Protein AF-A0A519RKV9-F1 (afdb_monomer)

Sequence (155 aa):
MRNYELNNIDEEDFGDFIFKVQDSFDISFSREDFADIRTFGEFSDLIIQKLDGEEDSNCSSQQCFYKIKFAISQNTNIALNSINTNSRVELLFPRENRRGIVRQLEKDLDLNLRILEPKKAITGSIFGLGIYSIILFYYNWRVAILIFMFYCIHN

Mean predicted aligned error: 15.53 Å

pLDDT: mean 79.37, std 11.73, range [39.88, 96.81]

Radius of gyration: 29.52 Å; Cα contacts (8 Å, |Δi|>4): 67; chains: 1; bounding box: 72×29×88 Å

Structure (mmCIF, N/CA/C/O backbone):
data_AF-A0A519RKV9-F1
#
_entry.id   AF-A0A519RKV9-F1
#
loop_
_atom_site.group_PDB
_atom_site.id
_atom_site.type_symbol
_atom_site.label_atom_id
_atom_site.label_alt_id
_atom_site.label_comp_id
_atom_site.label_asym_id
_atom_site.label_entity_id
_atom_site.label_seq_id
_atom_site.pdbx_PDB_ins_code
_atom_site.Cartn_x
_atom_site.Cartn_y
_atom_site.Cartn_z
_atom_site.occupancy
_atom_site.B_iso_or_equiv
_atom_site.auth_seq_id
_atom_site.auth_comp_id
_atom_site.auth_asym_id
_atom_site.auth_atom_id
_atom_site.pdbx_PDB_model_num
ATOM 1 N N . MET A 1 1 ? -19.148 -8.909 13.708 1.00 39.88 1 MET A N 1
ATOM 2 C CA . MET A 1 1 ? -18.172 -9.067 14.811 1.00 39.88 1 MET A CA 1
ATOM 3 C C . MET A 1 1 ? -18.722 -10.080 15.808 1.00 39.88 1 MET A C 1
ATOM 5 O O . MET A 1 1 ? -19.921 -10.316 15.788 1.00 39.88 1 MET A O 1
ATOM 9 N N . ARG A 1 2 ? -17.881 -10.741 16.617 1.00 39.91 2 ARG A N 1
ATOM 10 C CA . ARG A 1 2 ? -18.377 -11.546 17.749 1.00 39.91 2 ARG A CA 1
ATOM 11 C C . ARG A 1 2 ? -18.928 -10.573 18.797 1.00 39.91 2 ARG A C 1
ATOM 13 O O . ARG A 1 2 ? -18.206 -9.654 19.171 1.00 39.91 2 ARG A O 1
ATOM 20 N N . ASN A 1 3 ? -20.175 -10.758 19.225 1.00 47.31 3 ASN A N 1
ATOM 21 C CA . ASN A 1 3 ? -20.790 -9.952 20.278 1.00 47.31 3 ASN A CA 1
ATOM 22 C C . ASN A 1 3 ? -20.224 -10.410 21.621 1.00 47.31 3 ASN A C 1
ATOM 24 O O . ASN A 1 3 ? -20.643 -11.430 22.161 1.00 47.31 3 ASN A O 1
ATOM 28 N N . TYR A 1 4 ? -19.211 -9.698 22.104 1.00 57.44 4 TYR A N 1
ATOM 29 C CA . TYR A 1 4 ? -18.737 -9.841 23.471 1.00 57.44 4 TYR A CA 1
ATOM 30 C C . TYR A 1 4 ? -19.565 -8.895 24.341 1.00 57.44 4 TYR A C 1
ATOM 32 O O . TYR A 1 4 ? -19.553 -7.680 24.125 1.00 57.44 4 TYR A O 1
ATOM 40 N N . GLU A 1 5 ? -20.327 -9.464 25.272 1.00 58.75 5 GLU A N 1
ATOM 41 C CA . GLU A 1 5 ? -21.020 -8.701 26.307 1.00 58.75 5 GLU A CA 1
ATOM 42 C C . GLU A 1 5 ? -19.982 -8.156 27.294 1.00 58.75 5 GLU A C 1
ATOM 44 O O . GLU A 1 5 ? -19.121 -8.900 27.770 1.00 58.75 5 GLU A O 1
ATOM 49 N N . LEU A 1 6 ? -20.064 -6.864 27.615 1.00 60.53 6 LEU A N 1
ATOM 50 C CA . LEU A 1 6 ? -19.170 -6.178 28.559 1.00 60.53 6 LEU A CA 1
ATOM 51 C C . LEU A 1 6 ? -19.573 -6.468 30.022 1.00 60.53 6 LEU A C 1
ATOM 53 O O . LEU A 1 6 ? -19.567 -5.587 30.867 1.00 60.53 6 LEU A O 1
ATOM 57 N N . ASN A 1 7 ? -19.965 -7.708 30.325 1.00 56.62 7 ASN A N 1
ATOM 58 C CA . ASN A 1 7 ? -20.612 -8.082 31.591 1.00 56.62 7 ASN A CA 1
ATOM 59 C C . ASN A 1 7 ? -19.634 -8.381 32.750 1.00 56.62 7 ASN A C 1
ATOM 61 O O . ASN A 1 7 ? -20.081 -8.720 33.839 1.00 56.62 7 ASN A O 1
ATOM 65 N N . ASN A 1 8 ? -18.315 -8.318 32.530 1.00 59.06 8 ASN A N 1
ATOM 66 C CA . ASN A 1 8 ? -17.296 -8.752 33.505 1.00 59.06 8 ASN A CA 1
ATOM 67 C C . ASN A 1 8 ? -16.031 -7.873 33.510 1.00 59.06 8 ASN A C 1
ATOM 69 O O . ASN A 1 8 ? -14.943 -8.355 33.820 1.00 59.06 8 ASN A O 1
ATOM 73 N N . ILE A 1 9 ? -16.148 -6.606 33.115 1.00 64.75 9 ILE A N 1
ATOM 74 C CA . ILE A 1 9 ? -15.029 -5.660 33.174 1.00 64.75 9 ILE A CA 1
ATOM 75 C C . ILE A 1 9 ? -15.217 -4.799 34.420 1.00 64.75 9 ILE A C 1
ATOM 77 O O . ILE A 1 9 ? -16.321 -4.314 34.659 1.00 64.75 9 ILE A O 1
ATOM 81 N N . ASP A 1 10 ? -14.158 -4.655 35.213 1.00 72.00 10 ASP A N 1
ATOM 82 C CA . ASP A 1 10 ? -14.130 -3.710 36.327 1.00 72.00 10 ASP A CA 1
ATOM 83 C C . ASP A 1 10 ? -14.339 -2.283 35.791 1.00 72.00 10 ASP A C 1
ATOM 85 O O . ASP A 1 10 ? -13.778 -1.913 34.755 1.00 72.00 10 ASP A O 1
ATOM 89 N N . GLU A 1 11 ? -15.165 -1.486 36.467 1.00 71.12 11 GLU A N 1
ATOM 90 C CA . GLU A 1 11 ? -15.468 -0.113 36.055 1.00 71.12 11 GLU A CA 1
ATOM 91 C C . GLU A 1 11 ? -14.199 0.754 36.017 1.00 71.12 11 GLU A C 1
ATOM 93 O O . GLU A 1 11 ? -14.081 1.614 35.141 1.00 71.12 11 GLU A O 1
ATOM 98 N N . GLU A 1 12 ? -13.227 0.496 36.902 1.00 72.31 12 GLU A N 1
ATOM 99 C CA . GLU A 1 12 ? -11.930 1.190 36.897 1.00 72.31 12 GLU A CA 1
ATOM 100 C C . GLU A 1 12 ? -11.083 0.819 35.671 1.00 72.31 12 GLU A C 1
ATOM 102 O O . GLU A 1 12 ? -10.626 1.706 34.947 1.00 72.31 12 GLU A O 1
ATOM 107 N N . ASP A 1 13 ? -10.940 -0.475 35.369 1.00 74.94 13 ASP A N 1
ATOM 108 C CA . ASP A 1 13 ? -10.177 -0.950 34.205 1.00 74.94 13 ASP A CA 1
ATOM 109 C C . ASP A 1 13 ? -10.805 -0.487 32.883 1.00 74.94 13 ASP A C 1
ATOM 111 O O . ASP A 1 13 ? -10.102 -0.161 31.918 1.00 74.94 13 ASP A O 1
ATOM 115 N N . PHE A 1 14 ? -12.139 -0.447 32.825 1.00 79.50 14 PHE A N 1
ATOM 116 C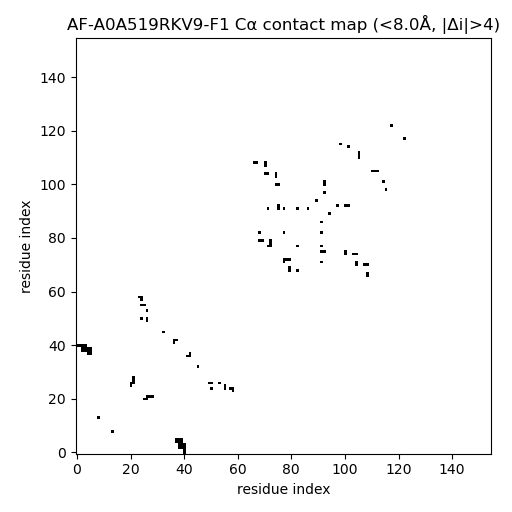 CA . PHE A 1 14 ? -12.848 0.082 31.668 1.00 79.50 14 PHE A CA 1
ATOM 117 C C . PHE A 1 14 ? -12.648 1.593 31.549 1.00 79.50 14 PHE A C 1
ATOM 119 O O . PHE A 1 14 ? -12.384 2.075 30.451 1.00 79.50 14 PHE A O 1
ATOM 126 N N . GLY A 1 15 ? -12.701 2.336 32.657 1.00 78.50 15 GLY A N 1
ATOM 127 C CA . GLY A 1 15 ? -12.414 3.770 32.684 1.00 78.50 15 GLY A CA 1
ATOM 128 C C . GLY A 1 15 ? -11.015 4.100 32.159 1.00 78.50 15 GLY A C 1
ATOM 129 O O . GLY A 1 15 ? -10.873 4.955 31.284 1.00 78.50 15 GLY A O 1
ATOM 130 N N . ASP A 1 16 ? -9.999 3.364 32.605 1.00 80.62 16 ASP A N 1
ATOM 131 C CA . ASP A 1 16 ? -8.618 3.498 32.128 1.00 80.62 16 ASP A CA 1
ATOM 132 C C . ASP A 1 16 ? -8.478 3.156 30.641 1.00 80.62 16 ASP A C 1
ATOM 134 O O . ASP A 1 16 ? -7.727 3.799 29.897 1.00 80.62 16 ASP A O 1
ATOM 138 N N . PHE A 1 17 ? -9.200 2.134 30.182 1.00 82.81 17 PHE A N 1
ATOM 139 C CA . PHE A 1 17 ? -9.260 1.786 28.770 1.00 82.81 17 PHE A CA 1
ATOM 140 C C . PHE A 1 17 ? -9.912 2.898 27.939 1.00 82.81 17 PHE A C 1
ATOM 142 O O . PHE A 1 17 ? -9.341 3.290 26.921 1.00 82.81 17 PHE A O 1
ATOM 149 N N . ILE A 1 18 ? -11.045 3.450 28.384 1.00 84.44 18 ILE A N 1
ATOM 150 C CA . ILE A 1 18 ? -11.698 4.594 27.740 1.00 84.44 18 ILE A CA 1
ATOM 151 C C . ILE A 1 18 ? -10.743 5.785 27.691 1.00 84.44 18 ILE A C 1
ATOM 153 O O . ILE A 1 18 ? -10.570 6.358 26.621 1.00 84.44 18 ILE A O 1
ATOM 157 N N . PHE A 1 19 ? -10.050 6.100 28.785 1.00 81.75 19 PHE A N 1
ATOM 158 C CA . PHE A 1 19 ? -9.091 7.203 28.821 1.00 81.75 19 PHE A CA 1
ATOM 159 C C . PHE A 1 19 ? -7.961 7.016 27.798 1.00 81.75 19 PHE A C 1
ATOM 161 O O . PHE A 1 19 ? -7.631 7.939 27.056 1.00 81.75 19 PHE A O 1
ATOM 168 N N . LYS A 1 20 ? -7.414 5.799 27.681 1.00 79.94 20 LYS A N 1
ATOM 169 C CA . LYS A 1 20 ? -6.410 5.474 26.653 1.00 79.94 20 LYS A CA 1
ATOM 170 C C . LYS A 1 20 ? -6.963 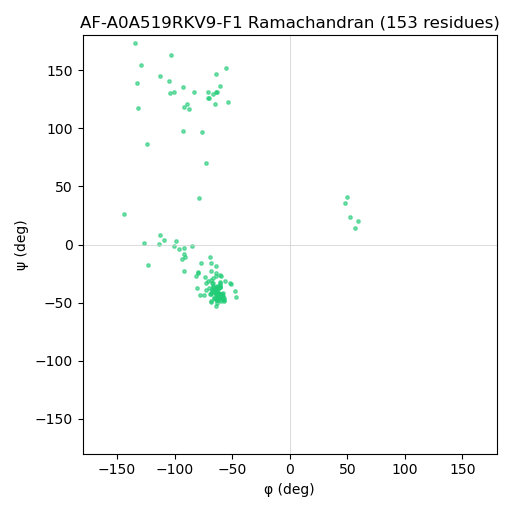5.581 25.238 1.00 79.94 20 LYS A C 1
ATOM 172 O O . LYS A 1 20 ? -6.230 5.999 24.350 1.00 79.94 20 LYS A O 1
ATOM 177 N N . VAL A 1 21 ? -8.214 5.186 25.009 1.00 80.44 21 VAL A N 1
ATOM 178 C CA . VAL A 1 21 ? -8.883 5.346 23.709 1.00 80.44 21 VAL A CA 1
ATOM 179 C C . VAL A 1 21 ? -9.034 6.835 23.391 1.00 80.44 21 VAL A C 1
ATOM 181 O O . VAL A 1 21 ? -8.651 7.251 22.305 1.00 80.44 21 VAL A O 1
ATOM 184 N N . GLN A 1 22 ? -9.507 7.646 24.336 1.00 79.88 22 GLN A N 1
ATOM 185 C CA . GLN A 1 22 ? -9.638 9.095 24.160 1.00 79.88 22 GLN A CA 1
ATOM 186 C C . GLN A 1 22 ? -8.302 9.753 23.805 1.00 79.88 22 GLN A C 1
ATOM 188 O O . GLN A 1 22 ? -8.241 10.481 22.825 1.00 79.88 22 GLN A O 1
ATOM 193 N N . ASP A 1 23 ? -7.232 9.427 24.533 1.00 75.94 23 ASP A N 1
ATOM 194 C CA . ASP A 1 23 ? -5.878 9.945 24.283 1.00 75.94 23 ASP A CA 1
ATOM 195 C C . ASP A 1 23 ? -5.279 9.431 22.958 1.00 75.94 23 ASP A C 1
ATOM 197 O O . ASP A 1 23 ? -4.634 10.171 22.221 1.00 75.94 23 ASP A O 1
ATOM 201 N N . SER A 1 24 ? -5.526 8.165 22.600 1.00 72.81 24 SER A N 1
ATOM 202 C CA . SER A 1 24 ? -4.978 7.556 21.373 1.00 72.81 24 SER A CA 1
ATOM 203 C C . SER A 1 24 ? -5.654 8.041 20.090 1.00 72.81 24 SER A C 1
ATOM 205 O O . SER A 1 24 ? -5.053 7.967 19.016 1.00 72.81 24 SER A O 1
ATOM 207 N N . PHE A 1 25 ? -6.919 8.448 20.183 1.00 68.94 25 PHE A N 1
ATOM 208 C CA . PHE A 1 25 ? -7.743 8.841 19.042 1.00 68.94 25 PHE A CA 1
ATOM 209 C C . PHE A 1 25 ? -8.115 10.330 19.050 1.00 68.94 25 PHE A C 1
ATOM 211 O O . PHE A 1 25 ? -8.806 10.750 18.131 1.00 68.94 25 PHE A O 1
ATOM 218 N N . ASP A 1 26 ? -7.665 11.087 20.057 1.00 70.25 26 ASP A N 1
ATOM 219 C CA . ASP A 1 26 ? -8.013 12.493 20.321 1.00 70.25 26 ASP A CA 1
ATOM 220 C C . ASP A 1 26 ? -9.529 12.759 20.299 1.00 70.25 26 ASP A C 1
ATOM 222 O O . ASP A 1 26 ? -10.020 13.746 19.767 1.00 70.25 26 ASP A O 1
ATOM 226 N N . ILE A 1 27 ? -10.307 11.835 20.872 1.00 77.62 27 ILE A N 1
ATOM 227 C CA . ILE A 1 27 ? -11.772 11.929 20.933 1.00 77.62 27 ILE A CA 1
ATOM 228 C C . ILE A 1 27 ? -12.246 12.125 22.368 1.00 77.62 27 ILE A C 1
ATOM 230 O O . ILE A 1 27 ? -11.717 11.550 23.320 1.00 77.62 27 ILE A O 1
ATOM 234 N N . SER A 1 28 ? -13.312 12.902 22.546 1.00 81.19 28 SER A N 1
ATOM 235 C CA . SER A 1 28 ? -13.955 13.083 23.849 1.00 81.19 2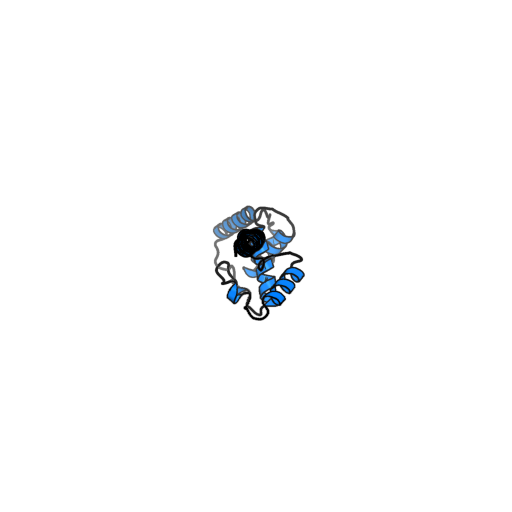8 SER A CA 1
ATOM 236 C C . SER A 1 28 ? -15.255 12.286 23.943 1.00 81.19 28 SER A C 1
ATOM 238 O O . SER A 1 28 ? -16.107 12.373 23.059 1.00 81.19 28 SER A O 1
ATOM 240 N N . PHE A 1 29 ? -15.436 11.517 25.019 1.00 83.06 29 PHE A N 1
ATOM 241 C CA . PHE A 1 29 ? -16.710 10.870 25.331 1.00 83.06 29 PHE A CA 1
ATOM 242 C C . PHE A 1 29 ? -17.424 11.590 26.475 1.00 83.06 29 PHE A C 1
ATOM 244 O O . PHE A 1 29 ? -16.816 12.009 27.459 1.00 83.06 29 PHE A O 1
ATOM 251 N N . SER A 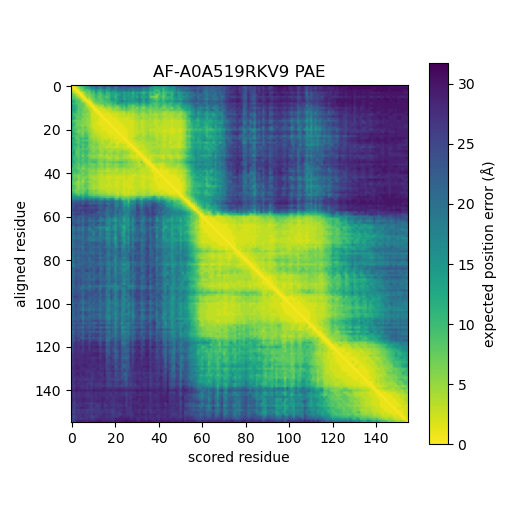1 30 ? -18.737 11.708 26.345 1.00 81.06 30 SER A N 1
ATOM 252 C CA . SER A 1 30 ? -19.661 12.164 27.375 1.00 81.06 30 SER A CA 1
ATOM 253 C C . SER A 1 30 ? -20.408 10.966 27.966 1.00 81.06 30 SER A C 1
ATOM 255 O O . SER A 1 30 ? -20.462 9.894 27.366 1.00 81.06 30 SER A O 1
ATOM 257 N N . ARG A 1 31 ? -21.032 11.129 29.139 1.00 75.62 31 ARG A N 1
ATOM 258 C CA . ARG A 1 31 ? -21.862 10.057 29.727 1.00 75.62 31 ARG A CA 1
ATOM 259 C C . ARG A 1 31 ? -23.045 9.669 28.839 1.00 75.62 31 ARG A C 1
ATOM 261 O O . ARG A 1 31 ? -23.520 8.545 28.926 1.00 75.62 31 ARG A O 1
ATOM 268 N N . GLU A 1 32 ? -23.509 10.599 28.012 1.00 79.12 32 GLU A N 1
ATOM 269 C CA . GLU A 1 32 ? -24.633 10.403 27.099 1.00 79.12 32 GLU A CA 1
ATOM 270 C C . GLU A 1 32 ? -24.255 9.465 25.945 1.00 79.12 32 GLU A C 1
ATOM 272 O O . GLU A 1 32 ? -25.082 8.662 25.526 1.00 79.12 32 GLU A O 1
ATOM 277 N N . ASP A 1 33 ? -22.986 9.475 25.518 1.00 77.12 33 ASP A N 1
ATOM 278 C CA . ASP A 1 33 ? -22.487 8.608 24.441 1.00 77.12 33 ASP A CA 1
ATOM 279 C C . ASP A 1 33 ? -22.553 7.112 24.807 1.00 77.12 33 ASP A C 1
ATOM 281 O O . ASP A 1 33 ? -22.641 6.254 23.932 1.00 77.12 33 ASP A O 1
ATOM 285 N N . PHE A 1 34 ? -22.542 6.786 26.104 1.00 80.19 34 PHE A N 1
ATOM 286 C CA . PHE A 1 34 ? -22.579 5.407 26.601 1.00 80.19 34 PHE A CA 1
ATOM 287 C C . PHE A 1 34 ? -23.983 4.914 26.969 1.00 80.19 34 PHE A C 1
ATOM 289 O O . PHE A 1 34 ? -24.128 3.749 27.335 1.00 80.19 34 PHE A O 1
ATOM 296 N N . ALA A 1 35 ? -25.014 5.762 26.883 1.00 76.75 35 ALA A N 1
ATOM 297 C CA . ALA A 1 35 ? -26.361 5.435 27.362 1.00 76.75 35 ALA A CA 1
ATOM 298 C C . ALA A 1 35 ? -26.979 4.212 26.657 1.00 76.75 35 ALA A C 1
ATOM 300 O O . ALA A 1 35 ? -27.713 3.442 27.279 1.00 76.75 35 ALA A O 1
ATOM 301 N N . ASP A 1 36 ? -26.634 4.012 25.383 1.00 73.12 36 ASP A N 1
ATOM 302 C CA . ASP A 1 36 ? -27.195 2.961 24.531 1.00 73.12 36 ASP A CA 1
ATOM 303 C C . ASP A 1 36 ? -26.204 1.825 24.216 1.00 73.12 36 ASP A C 1
ATOM 305 O O . ASP A 1 36 ? -26.544 0.892 23.488 1.00 73.12 36 ASP A O 1
ATOM 309 N N . ILE A 1 37 ? -24.994 1.852 24.787 1.00 77.69 37 ILE A N 1
ATOM 310 C CA . ILE A 1 37 ? -23.948 0.861 24.503 1.00 77.69 37 ILE A CA 1
ATOM 311 C C . ILE A 1 37 ? -24.072 -0.327 25.451 1.00 77.69 37 ILE A C 1
ATOM 313 O O . ILE A 1 37 ? -23.962 -0.197 26.667 1.00 77.69 37 ILE A O 1
ATOM 317 N N . ARG A 1 38 ? -24.255 -1.519 24.885 1.00 76.38 38 ARG A N 1
ATOM 318 C CA . ARG A 1 38 ? -24.389 -2.782 25.630 1.00 76.38 38 ARG A CA 1
ATOM 319 C C . ARG A 1 38 ? -23.361 -3.824 25.211 1.00 76.38 38 ARG A C 1
ATOM 321 O O . ARG A 1 38 ? -23.113 -4.788 25.935 1.00 76.38 38 ARG A O 1
ATOM 328 N N . THR A 1 39 ? -22.751 -3.643 24.046 1.00 77.44 39 THR A N 1
ATOM 329 C CA . THR A 1 39 ? -21.798 -4.585 23.466 1.00 77.44 39 THR A CA 1
ATOM 330 C C . THR A 1 39 ? -20.503 -3.901 23.053 1.00 77.44 39 THR A C 1
ATOM 332 O O . THR A 1 39 ? -20.467 -2.724 22.700 1.00 77.44 39 THR A O 1
ATOM 335 N N . PHE A 1 40 ? -19.421 -4.680 23.011 1.00 75.69 40 PHE A N 1
ATOM 336 C CA . PHE A 1 40 ? -18.152 -4.206 22.457 1.00 75.69 40 PHE A CA 1
ATOM 337 C C . PHE A 1 40 ? -18.265 -3.780 20.977 1.00 75.69 40 PHE A C 1
ATOM 339 O O . PHE A 1 40 ? -17.503 -2.932 20.512 1.00 75.69 40 PHE A O 1
ATOM 346 N N . GLY A 1 41 ? -19.212 -4.367 20.233 1.00 69.56 41 GLY A N 1
ATOM 347 C CA . GLY A 1 41 ? -19.511 -3.974 18.853 1.00 69.56 41 GLY A CA 1
ATOM 348 C C . GLY A 1 41 ? -20.045 -2.547 18.780 1.00 69.56 41 GLY A C 1
ATOM 349 O O . GLY A 1 41 ? -19.447 -1.720 18.106 1.00 69.56 41 GLY A O 1
ATOM 350 N N . GLU A 1 42 ? -21.082 -2.240 19.560 1.00 76.19 42 GLU A N 1
ATOM 351 C CA . GLU A 1 42 ? -21.664 -0.890 19.646 1.00 76.19 42 GLU A CA 1
ATOM 352 C C . GLU A 1 42 ? -20.646 0.143 20.149 1.00 76.19 42 GLU A C 1
ATOM 354 O O . GLU A 1 42 ? -20.602 1.264 19.654 1.00 76.19 42 GLU A O 1
ATOM 359 N N . PHE A 1 43 ? -19.765 -0.246 21.077 1.00 82.06 43 PHE A N 1
ATOM 360 C CA . PHE A 1 43 ? -18.659 0.608 21.510 1.00 82.06 43 PHE A CA 1
ATOM 361 C C . PHE A 1 43 ? -17.656 0.900 20.383 1.00 82.06 43 PHE A C 1
ATOM 363 O O . PHE A 1 43 ? -17.214 2.036 20.213 1.00 82.06 43 PHE A O 1
ATOM 370 N N . SER A 1 44 ? -17.317 -0.114 19.583 1.00 76.94 44 SER A N 1
ATOM 371 C CA . SER A 1 44 ? -1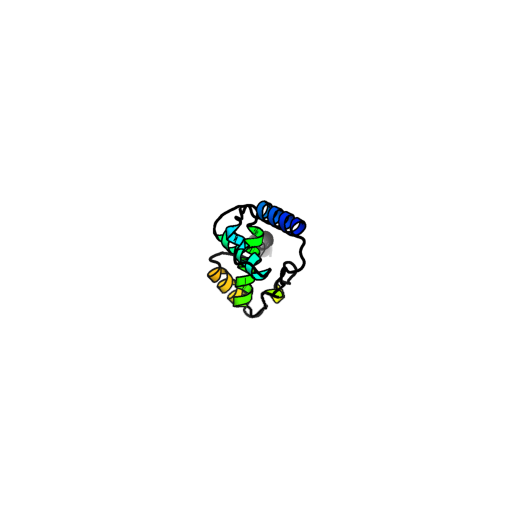6.451 0.065 18.412 1.00 76.94 44 SER A CA 1
ATOM 372 C C . SER A 1 44 ? -17.105 0.976 17.369 1.00 76.94 44 SER A C 1
ATOM 374 O O . SER A 1 44 ? -16.425 1.818 16.787 1.00 76.94 44 SER A O 1
ATOM 376 N N . ASP A 1 45 ? -18.416 0.843 17.166 1.00 75.38 45 ASP A N 1
ATOM 377 C CA . ASP A 1 45 ? -19.183 1.677 16.241 1.00 75.38 45 ASP A CA 1
ATOM 378 C C . ASP A 1 45 ? -19.247 3.140 16.718 1.00 75.38 45 ASP A C 1
ATOM 380 O O . ASP A 1 45 ? -19.060 4.049 15.910 1.00 75.38 45 ASP A O 1
ATOM 384 N N . LEU A 1 46 ? -19.399 3.383 18.028 1.00 81.62 46 LEU A N 1
ATOM 385 C CA . LEU A 1 46 ? -19.325 4.727 18.616 1.00 81.62 46 LEU A CA 1
ATOM 386 C C . LEU A 1 46 ? -17.949 5.377 18.393 1.00 81.62 46 LEU A C 1
ATOM 388 O O . LEU A 1 46 ? -17.874 6.549 18.020 1.00 81.62 46 LEU A O 1
ATOM 392 N N . ILE A 1 47 ? -16.856 4.630 18.601 1.00 80.69 47 ILE A N 1
ATOM 393 C CA . ILE A 1 47 ? -15.496 5.127 18.331 1.00 80.69 47 ILE A CA 1
ATOM 394 C C . ILE A 1 47 ? -15.371 5.550 16.862 1.00 80.69 47 ILE A C 1
ATOM 396 O O . ILE A 1 47 ? -14.886 6.643 16.577 1.00 80.69 47 ILE A O 1
ATOM 400 N N . ILE A 1 48 ? -15.839 4.711 15.932 1.00 74.50 48 ILE A N 1
ATOM 401 C CA . ILE A 1 48 ? -15.813 5.004 14.492 1.00 74.50 48 ILE A CA 1
ATOM 402 C C . ILE A 1 48 ? -16.633 6.263 14.177 1.00 74.50 48 ILE A C 1
ATOM 404 O O . ILE A 1 48 ? -16.165 7.120 13.433 1.00 74.50 48 ILE A O 1
ATOM 408 N N . GLN A 1 49 ? -17.812 6.414 14.784 1.00 76.75 49 GLN A N 1
ATOM 409 C CA . GLN A 1 49 ? -18.666 7.584 14.586 1.00 76.75 49 GLN A CA 1
ATOM 410 C C . GLN A 1 49 ? -18.002 8.889 15.054 1.00 76.75 49 GLN A C 1
ATOM 412 O O . GLN A 1 49 ? -18.149 9.912 14.389 1.00 76.75 49 GLN A O 1
ATOM 417 N N . LYS A 1 50 ? -17.263 8.871 16.174 1.00 75.88 50 LYS A N 1
ATOM 418 C CA . LYS A 1 50 ? -16.512 10.049 16.646 1.00 75.88 50 LYS A CA 1
ATOM 419 C C . LYS A 1 50 ? -15.277 10.343 15.794 1.00 75.88 50 LYS A C 1
ATOM 421 O O . LYS A 1 50 ? -14.961 11.508 15.584 1.00 75.88 50 LYS A O 1
ATOM 426 N N . LEU A 1 51 ? -14.629 9.310 15.255 1.00 68.88 51 LEU A N 1
ATOM 427 C CA . LEU A 1 51 ? -13.478 9.443 14.353 1.00 68.88 51 LEU A CA 1
ATOM 428 C C . LEU A 1 51 ? -13.836 10.059 12.994 1.00 68.88 51 LEU A C 1
ATOM 430 O O . LEU A 1 51 ? -13.022 10.780 12.432 1.00 68.88 51 LEU A O 1
ATOM 434 N N . ASP A 1 52 ? -15.035 9.807 12.462 1.00 60.72 52 ASP A N 1
ATOM 435 C CA . ASP A 1 52 ? -15.499 10.453 11.221 1.00 60.72 52 ASP A CA 1
ATOM 436 C C . ASP A 1 52 ? -15.780 11.965 11.404 1.00 60.72 52 ASP A C 1
ATOM 438 O O . ASP A 1 52 ? -15.971 12.678 10.417 1.00 60.72 52 ASP A O 1
ATOM 442 N N . GLY A 1 53 ? -15.801 12.462 12.650 1.00 57.53 53 GLY A N 1
ATOM 443 C CA . GLY A 1 53 ? -16.058 13.862 12.993 1.00 57.53 53 GLY A CA 1
ATOM 444 C C . GLY A 1 53 ? -14.817 14.756 13.112 1.00 57.53 53 GLY A C 1
ATOM 445 O O . GLY A 1 53 ? -14.957 15.968 12.949 1.00 57.53 53 GLY A O 1
ATOM 446 N N . GLU A 1 54 ? -13.624 14.201 13.357 1.00 49.78 54 GLU A N 1
ATOM 447 C CA . GLU A 1 54 ? -12.399 14.985 13.579 1.00 49.78 54 GLU A CA 1
ATOM 448 C C . GLU A 1 54 ? -11.217 14.468 12.739 1.00 49.78 54 GLU A C 1
ATOM 450 O O . GLU A 1 54 ? -10.754 13.335 12.877 1.00 49.78 54 GLU A O 1
ATOM 455 N N . GLU A 1 55 ? -10.717 15.322 11.839 1.00 51.00 55 GLU A N 1
ATOM 456 C CA . GLU A 1 55 ? -9.483 15.103 11.076 1.00 51.00 55 GLU A CA 1
ATOM 457 C C . GLU A 1 55 ? -8.251 15.264 11.989 1.00 51.00 55 GLU A C 1
ATOM 459 O O . GLU A 1 55 ? -7.503 16.230 11.841 1.00 51.00 55 GLU A O 1
ATOM 464 N N . ASP A 1 56 ? -8.010 14.340 12.928 1.00 47.94 56 ASP A N 1
ATOM 465 C CA . ASP A 1 56 ? -6.742 14.327 13.667 1.00 47.94 56 ASP A CA 1
ATOM 466 C C . ASP A 1 56 ? -5.677 13.414 13.022 1.00 47.94 56 ASP A C 1
ATOM 468 O O . ASP A 1 56 ? -5.898 12.290 12.557 1.00 47.94 56 ASP A O 1
ATOM 472 N N . SER A 1 57 ? -4.468 13.961 12.954 1.00 48.62 57 SER A N 1
ATOM 473 C CA . SER A 1 57 ? -3.341 13.521 12.129 1.00 48.62 57 SER A CA 1
ATOM 474 C C . SER A 1 57 ? -2.603 12.284 12.664 1.00 48.62 57 SER A C 1
ATOM 476 O O . SER A 1 57 ? -1.887 11.617 11.904 1.00 48.62 57 SER A O 1
ATOM 478 N N . ASN A 1 58 ? -2.808 11.926 13.936 1.00 46.41 58 ASN A N 1
ATOM 479 C CA . ASN A 1 58 ? -2.031 10.896 14.631 1.00 46.41 58 ASN A CA 1
ATOM 480 C C . ASN A 1 58 ? -2.447 9.445 14.312 1.00 46.41 58 ASN A C 1
ATOM 482 O O . ASN A 1 58 ? -1.608 8.545 14.386 1.00 46.41 58 ASN A O 1
ATOM 486 N N . CYS A 1 59 ? -3.690 9.189 13.878 1.00 55.91 59 CYS A N 1
ATOM 487 C CA . CYS A 1 59 ? -4.200 7.827 13.620 1.00 55.91 59 CYS A CA 1
ATOM 488 C C . CYS A 1 59 ? -4.486 7.510 12.131 1.00 55.91 59 CYS A C 1
ATOM 490 O O . CYS A 1 59 ? -4.990 6.435 11.780 1.00 55.91 59 CYS A O 1
ATOM 492 N N . SER A 1 60 ? -4.095 8.406 11.217 1.00 64.94 60 SER A N 1
ATOM 493 C CA . SER A 1 60 ? -4.365 8.308 9.769 1.00 64.94 60 SER A CA 1
ATOM 494 C C . SER A 1 60 ? -3.960 6.968 9.135 1.00 64.94 60 SER A C 1
ATOM 496 O O . SER A 1 60 ? -4.636 6.465 8.239 1.00 64.94 60 SER A O 1
ATOM 498 N N . SER A 1 61 ? -2.888 6.334 9.624 1.00 67.12 61 SER A N 1
ATOM 499 C CA . SER A 1 61 ? -2.408 5.047 9.101 1.00 67.12 61 SER A CA 1
ATOM 500 C C . SER A 1 61 ? -3.345 3.880 9.426 1.00 67.12 61 SER A C 1
ATOM 502 O O . SER A 1 61 ? -3.540 3.002 8.584 1.00 67.12 61 SER A O 1
ATOM 504 N N . GLN A 1 62 ? -3.952 3.864 10.617 1.00 67.56 62 GLN A N 1
ATOM 505 C CA . GLN A 1 62 ? -4.900 2.811 10.993 1.00 67.56 62 GLN A CA 1
ATOM 506 C C . GLN A 1 62 ? -6.233 3.003 10.271 1.00 67.56 62 GLN A C 1
ATOM 508 O O . GLN A 1 62 ? -6.765 2.049 9.706 1.00 67.56 62 GLN A O 1
ATOM 513 N N . GLN A 1 63 ? -6.730 4.240 10.209 1.00 69.25 63 GLN A N 1
ATOM 514 C CA . GLN A 1 63 ? -7.927 4.574 9.436 1.00 69.25 63 GLN A CA 1
ATOM 515 C C . GLN A 1 63 ? -7.755 4.208 7.953 1.00 69.25 63 GLN A C 1
ATOM 517 O O . GLN A 1 63 ? -8.621 3.567 7.355 1.00 69.25 63 GLN A O 1
ATOM 522 N N . CYS A 1 64 ? -6.593 4.526 7.373 1.00 77.38 64 CYS A N 1
ATOM 523 C CA . CYS A 1 64 ? -6.240 4.147 6.008 1.00 77.38 64 CYS A CA 1
ATOM 524 C C . CYS A 1 64 ? -6.211 2.621 5.834 1.00 77.38 64 CYS A C 1
ATOM 526 O O . CYS A 1 64 ? -6.793 2.095 4.884 1.00 77.38 64 CYS A O 1
ATOM 528 N N . PHE A 1 65 ? -5.624 1.888 6.787 1.00 81.75 65 PHE A N 1
ATOM 529 C CA . PHE A 1 65 ? -5.633 0.426 6.768 1.00 81.75 65 PHE A CA 1
ATOM 530 C C . 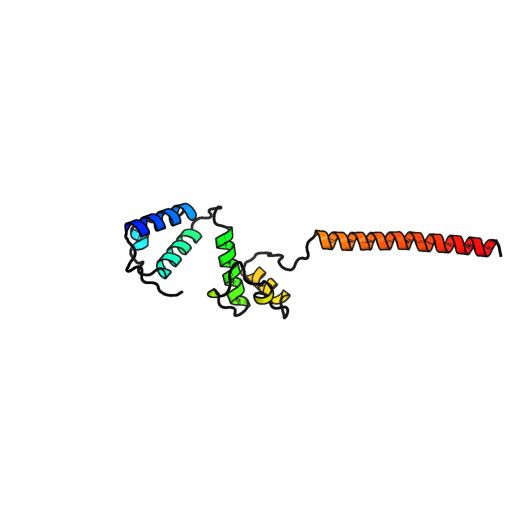PHE A 1 65 ? -7.058 -0.143 6.763 1.00 81.75 65 PHE A C 1
ATOM 532 O O . PHE A 1 65 ? -7.347 -1.016 5.947 1.00 81.75 65 PHE A O 1
ATOM 539 N N . TYR A 1 66 ? -7.960 0.353 7.616 1.00 76.88 66 TYR A N 1
ATOM 540 C CA . TYR A 1 66 ? -9.344 -0.129 7.668 1.00 76.88 66 TYR A CA 1
ATOM 541 C C . TYR A 1 66 ? -10.147 0.219 6.409 1.00 76.88 66 TYR A C 1
ATOM 543 O O . TYR A 1 66 ? -10.851 -0.655 5.898 1.00 76.88 66 TYR A O 1
ATOM 551 N N . LYS A 1 67 ? -9.982 1.426 5.848 1.00 79.38 67 LYS A N 1
ATOM 552 C CA . LYS A 1 67 ? -10.611 1.812 4.570 1.00 79.38 67 LYS A CA 1
ATOM 553 C C . LYS A 1 67 ? -10.140 0.922 3.416 1.00 79.38 67 LYS A C 1
ATOM 555 O O . LYS A 1 67 ? -10.961 0.360 2.692 1.00 79.38 67 LYS A O 1
ATOM 560 N N . ILE A 1 68 ? -8.828 0.705 3.294 1.00 84.06 68 ILE A N 1
ATOM 561 C CA . ILE A 1 68 ? -8.252 -0.181 2.269 1.00 84.06 68 ILE A CA 1
ATOM 562 C C . ILE A 1 68 ? -8.729 -1.623 2.472 1.00 84.06 68 ILE A C 1
ATOM 564 O O . ILE A 1 68 ? -9.154 -2.282 1.525 1.00 84.06 68 ILE A O 1
ATOM 568 N N . LYS A 1 69 ? -8.697 -2.122 3.709 1.00 84.12 69 LYS A N 1
ATOM 569 C CA . LYS A 1 69 ? -9.135 -3.475 4.069 1.00 84.12 69 LYS A CA 1
ATOM 570 C C . LYS A 1 69 ? -10.600 -3.724 3.707 1.00 84.12 69 LYS A C 1
ATOM 572 O O . LYS A 1 69 ? -10.918 -4.789 3.175 1.00 84.12 69 LYS A O 1
ATOM 577 N N . PHE A 1 70 ? -11.473 -2.753 3.965 1.00 81.50 70 PHE A N 1
ATOM 578 C CA . PHE A 1 70 ? -12.879 -2.813 3.579 1.00 81.50 70 PHE A CA 1
ATOM 579 C C . PHE A 1 70 ? -13.044 -2.874 2.059 1.00 81.50 70 PHE A C 1
ATOM 581 O O . PHE A 1 70 ? -13.677 -3.802 1.555 1.00 81.50 70 PHE A O 1
ATOM 588 N N . ALA A 1 71 ? -12.396 -1.968 1.326 1.00 83.75 71 ALA A N 1
ATOM 589 C CA . ALA A 1 71 ? -12.459 -1.938 -0.132 1.00 83.75 71 ALA A CA 1
ATOM 590 C C . ALA A 1 71 ? -11.924 -3.238 -0.773 1.00 83.75 71 ALA A C 1
ATOM 592 O O . ALA A 1 71 ? -12.498 -3.736 -1.743 1.00 83.75 71 ALA A O 1
ATOM 593 N N . ILE A 1 72 ? -10.874 -3.846 -0.204 1.00 85.62 72 ILE A N 1
ATOM 594 C CA . ILE A 1 72 ? -10.356 -5.145 -0.665 1.00 85.62 72 ILE A CA 1
ATOM 595 C C . ILE A 1 72 ? -11.406 -6.241 -0.475 1.00 85.62 72 ILE A C 1
ATOM 597 O O . ILE A 1 72 ? -11.644 -7.009 -1.406 1.00 85.62 72 ILE A O 1
ATOM 601 N N . SER A 1 73 ? -12.045 -6.322 0.697 1.00 84.75 73 SER A N 1
ATOM 602 C CA . SER A 1 73 ? -13.055 -7.351 0.985 1.00 84.75 73 SER A CA 1
ATOM 603 C C . SER A 1 73 ? -14.219 -7.301 -0.013 1.00 84.75 73 SER A C 1
ATOM 605 O O . SER A 1 73 ? -14.603 -8.346 -0.540 1.00 84.75 73 SER A O 1
ATOM 607 N N . GLN A 1 74 ? -14.684 -6.097 -0.366 1.00 84.38 74 GLN A N 1
ATOM 608 C CA . GLN A 1 74 ? -15.744 -5.892 -1.365 1.00 84.38 74 GLN A CA 1
ATOM 609 C C . GLN A 1 74 ? -15.347 -6.360 -2.773 1.00 84.38 74 GLN A C 1
ATOM 611 O O . GLN A 1 74 ? -16.171 -6.893 -3.510 1.00 84.38 74 GLN A O 1
ATOM 616 N N . ASN A 1 75 ? -14.075 -6.200 -3.146 1.00 83.81 75 ASN A N 1
ATOM 617 C CA . ASN A 1 75 ? -13.595 -6.483 -4.500 1.00 83.81 75 ASN A CA 1
ATOM 618 C C . ASN A 1 75 ? -13.035 -7.908 -4.694 1.00 83.81 75 ASN A C 1
ATOM 620 O O . ASN A 1 75 ? -12.794 -8.316 -5.830 1.00 83.81 75 ASN A O 1
ATOM 624 N N . THR A 1 76 ? -12.786 -8.670 -3.621 1.00 78.25 76 THR A N 1
ATOM 625 C CA . THR A 1 76 ? -12.029 -9.942 -3.695 1.00 78.25 76 THR A CA 1
ATOM 626 C C . THR A 1 76 ? -12.741 -11.151 -3.084 1.00 78.25 76 THR A C 1
ATOM 628 O O . THR A 1 76 ? -12.186 -12.247 -3.109 1.00 78.25 76 THR A O 1
ATOM 631 N N . ASN A 1 77 ? -13.972 -10.998 -2.569 1.00 80.62 77 ASN A N 1
ATOM 632 C CA . ASN A 1 77 ? -14.713 -12.040 -1.828 1.00 80.62 77 ASN A CA 1
ATOM 633 C C . ASN A 1 77 ? -13.962 -12.596 -0.597 1.00 80.62 77 ASN A C 1
ATOM 635 O O . ASN A 1 77 ? -14.334 -13.625 -0.032 1.00 80.62 77 ASN A O 1
ATOM 639 N N . ILE A 1 78 ? -12.904 -11.917 -0.154 1.00 82.31 78 ILE A N 1
ATOM 640 C CA . ILE A 1 78 ? -12.139 -12.284 1.034 1.00 82.31 78 ILE A CA 1
ATOM 641 C C . ILE A 1 78 ? -12.857 -11.725 2.259 1.00 82.31 78 ILE A C 1
ATOM 643 O O . ILE A 1 78 ? -13.195 -10.542 2.310 1.00 82.31 78 ILE A O 1
ATOM 647 N N . ALA A 1 79 ? -13.064 -12.558 3.279 1.00 74.50 79 ALA A N 1
ATOM 648 C CA . ALA A 1 79 ? -13.701 -12.124 4.515 1.00 74.50 79 ALA A CA 1
ATOM 649 C C . ALA A 1 79 ? -12.847 -11.053 5.206 1.00 74.50 79 ALA A C 1
ATOM 651 O O . ALA A 1 79 ? -11.656 -11.272 5.444 1.00 74.50 79 ALA A O 1
ATOM 652 N N . LEU A 1 80 ? -13.464 -9.940 5.610 1.00 71.31 80 LEU A N 1
ATOM 653 C CA . LEU A 1 80 ? -12.802 -8.825 6.295 1.00 71.31 80 LEU A CA 1
ATOM 654 C C . LEU A 1 80 ? -11.907 -9.294 7.463 1.00 71.31 80 LEU A C 1
ATOM 656 O O . LEU A 1 80 ? -10.778 -8.842 7.619 1.00 71.31 80 LEU A O 1
ATOM 660 N N . ASN A 1 81 ? -12.354 -10.280 8.245 1.00 72.75 81 ASN A N 1
ATOM 661 C CA . ASN A 1 81 ? -11.622 -10.804 9.408 1.00 72.75 81 ASN A CA 1
ATOM 662 C C . ASN A 1 81 ? -10.332 -11.567 9.053 1.00 72.75 81 ASN A C 1
ATOM 664 O O . ASN A 1 81 ? -9.502 -11.794 9.928 1.00 72.75 81 ASN A O 1
ATOM 668 N N . SER A 1 82 ? -10.159 -11.966 7.791 1.00 74.62 82 SER A N 1
ATOM 669 C CA . SER A 1 82 ? -8.981 -12.706 7.320 1.00 74.62 82 SER A CA 1
ATOM 670 C C . SER A 1 82 ? -7.852 -11.803 6.804 1.00 74.62 82 SER A C 1
ATOM 672 O O . SER A 1 82 ? -6.728 -12.269 6.617 1.00 74.62 82 SER A O 1
ATOM 674 N N . ILE A 1 83 ? -8.125 -10.506 6.622 1.00 79.25 83 ILE A N 1
ATOM 675 C CA . ILE A 1 83 ? -7.155 -9.512 6.149 1.00 79.25 83 ILE A CA 1
ATOM 676 C C . ILE A 1 83 ? -6.462 -8.872 7.360 1.00 79.25 83 ILE A C 1
ATOM 678 O O . ILE A 1 83 ? -7.101 -8.221 8.193 1.00 79.25 83 ILE A O 1
ATOM 682 N N . ASN A 1 84 ? -5.148 -9.045 7.455 1.00 78.69 84 ASN A N 1
ATOM 683 C CA . ASN A 1 84 ? -4.287 -8.472 8.485 1.00 78.69 84 ASN A CA 1
ATOM 684 C C . ASN A 1 84 ? -3.017 -7.868 7.857 1.00 78.69 84 ASN A C 1
ATOM 686 O O . ASN A 1 84 ? -2.772 -8.000 6.659 1.00 78.69 84 ASN A O 1
ATOM 690 N N . THR A 1 85 ? -2.202 -7.194 8.663 1.00 77.00 85 THR A N 1
ATOM 691 C CA . THR A 1 85 ? -0.959 -6.538 8.215 1.00 77.00 85 THR A CA 1
ATOM 692 C C . THR A 1 85 ? 0.104 -7.512 7.693 1.00 77.00 85 THR A C 1
ATOM 694 O O . THR A 1 85 ? 0.986 -7.104 6.945 1.00 77.00 85 THR A O 1
ATOM 697 N N . ASN A 1 86 ? -0.005 -8.799 8.029 1.00 79.12 86 ASN A N 1
ATOM 698 C CA . ASN A 1 86 ? 0.875 -9.876 7.569 1.00 79.12 86 ASN A CA 1
ATOM 699 C C . ASN A 1 86 ? 0.276 -10.675 6.395 1.00 79.12 86 ASN A C 1
ATOM 701 O O . ASN A 1 86 ? 0.868 -11.664 5.949 1.00 79.12 86 ASN A O 1
ATOM 705 N N . SER A 1 87 ? -0.901 -10.290 5.890 1.00 80.50 87 SER A N 1
ATOM 706 C CA . SER A 1 87 ? -1.536 -10.955 4.755 1.00 80.50 87 SER A CA 1
ATOM 707 C C . SER A 1 87 ? -0.669 -10.800 3.509 1.00 80.50 87 SER A C 1
ATOM 709 O O . SER A 1 87 ? -0.247 -9.703 3.144 1.00 80.50 87 SER A O 1
ATOM 711 N N . ARG A 1 88 ? -0.418 -11.912 2.810 1.00 84.12 88 ARG A N 1
ATOM 712 C CA . ARG A 1 88 ? 0.346 -11.870 1.560 1.00 84.12 88 ARG A CA 1
ATOM 713 C C . ARG A 1 88 ? -0.447 -11.120 0.497 1.00 84.12 88 ARG A C 1
ATOM 715 O O . ARG A 1 88 ? -1.583 -11.478 0.197 1.00 84.12 88 ARG A O 1
ATOM 722 N N . VAL A 1 89 ? 0.200 -10.152 -0.147 1.00 81.94 89 VAL A N 1
ATOM 723 C CA . VAL A 1 89 ? -0.377 -9.367 -1.253 1.00 81.94 89 VAL A CA 1
ATOM 724 C C . VAL A 1 89 ? -0.862 -10.273 -2.389 1.00 81.94 89 VAL A C 1
ATOM 726 O O . VAL A 1 89 ? -1.846 -9.968 -3.047 1.00 81.94 89 VAL A O 1
ATOM 729 N N . GLU A 1 90 ? -0.217 -11.420 -2.603 1.00 83.50 90 GLU A N 1
ATOM 730 C CA . GLU A 1 90 ? -0.616 -12.404 -3.618 1.00 83.50 90 GLU A CA 1
ATOM 731 C C . GLU A 1 90 ? -1.956 -13.081 -3.330 1.00 83.50 90 GLU A C 1
ATOM 733 O O . GLU A 1 90 ? -2.634 -13.479 -4.273 1.00 83.50 90 GLU A O 1
ATOM 738 N N . LEU A 1 91 ? -2.313 -13.212 -2.049 1.00 83.00 91 LEU A N 1
ATOM 739 C CA . LEU A 1 91 ? -3.595 -13.762 -1.614 1.00 83.00 91 LEU A CA 1
ATOM 740 C C . LEU A 1 91 ? -4.697 -12.708 -1.709 1.00 83.00 91 LEU A C 1
ATOM 742 O O . LEU A 1 91 ? -5.813 -13.036 -2.087 1.00 83.00 91 LEU A O 1
ATOM 746 N N . LEU A 1 92 ? -4.371 -11.449 -1.399 1.00 84.88 92 LEU A N 1
ATOM 747 C CA . LEU A 1 92 ? -5.304 -10.324 -1.500 1.00 84.88 92 LEU A CA 1
ATOM 748 C C . LEU A 1 92 ? -5.577 -9.942 -2.957 1.00 84.88 92 LEU A C 1
ATOM 750 O O . LEU A 1 92 ? -6.699 -9.629 -3.327 1.00 84.88 92 LEU A O 1
ATOM 754 N N . PHE A 1 93 ? -4.548 -9.990 -3.796 1.00 86.75 93 PHE A N 1
ATOM 755 C CA . PHE A 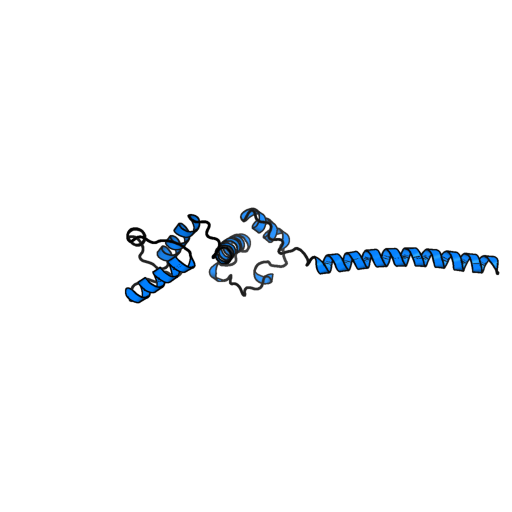1 93 ? -4.622 -9.642 -5.204 1.00 86.75 93 PHE A CA 1
ATOM 756 C C . PHE A 1 93 ? -4.123 -10.828 -6.040 1.00 86.75 93 PHE A C 1
ATOM 758 O O . PHE A 1 93 ? -2.926 -10.883 -6.377 1.00 86.75 93 PHE A O 1
ATOM 765 N N . PRO A 1 94 ? -5.000 -11.790 -6.388 1.00 85.19 94 PRO A N 1
ATOM 766 C CA . PRO A 1 94 ? -4.622 -12.936 -7.209 1.00 85.19 94 PRO A CA 1
ATOM 767 C C . PRO A 1 94 ? -4.001 -12.475 -8.531 1.00 85.19 94 PRO A C 1
ATOM 769 O O . PRO A 1 94 ? -4.252 -11.369 -9.010 1.00 85.19 94 PRO A O 1
ATOM 772 N N . ARG A 1 95 ? -3.112 -13.293 -9.113 1.00 84.06 95 ARG A N 1
ATOM 773 C CA . ARG A 1 95 ? -2.462 -12.952 -10.396 1.00 84.06 95 ARG A CA 1
ATOM 774 C C . ARG A 1 95 ? -3.491 -12.787 -11.512 1.00 84.06 95 ARG A C 1
ATOM 776 O O . ARG A 1 95 ? -3.340 -11.908 -12.360 1.00 84.06 95 ARG A O 1
ATOM 783 N N . GLU A 1 96 ? -4.528 -13.612 -11.477 1.00 82.12 96 GLU A N 1
ATOM 784 C CA . GLU A 1 96 ? -5.678 -13.513 -12.361 1.00 82.12 96 GLU A CA 1
ATOM 785 C C . GLU A 1 96 ? -6.424 -12.207 -12.070 1.00 82.12 96 GLU A C 1
ATOM 787 O O . GLU A 1 96 ? -6.820 -11.930 -10.944 1.00 82.12 96 GLU A O 1
ATOM 792 N N . ASN A 1 97 ? -6.549 -11.359 -13.090 1.00 84.06 97 ASN A N 1
ATOM 793 C CA . ASN A 1 97 ? -7.236 -10.068 -13.019 1.00 84.06 97 ASN A CA 1
ATOM 794 C C . ASN A 1 97 ? -6.698 -9.043 -11.986 1.00 84.06 97 ASN A C 1
ATOM 796 O O . ASN A 1 97 ? -7.377 -8.063 -11.677 1.00 84.06 97 ASN A O 1
ATOM 800 N N . ARG A 1 98 ? -5.446 -9.181 -11.517 1.00 87.69 98 ARG A N 1
ATOM 801 C CA . ARG A 1 98 ? -4.809 -8.258 -10.548 1.00 87.69 98 ARG A CA 1
ATOM 802 C C . ARG A 1 98 ? -4.984 -6.774 -10.889 1.00 87.69 98 ARG A C 1
ATOM 804 O O . ARG A 1 98 ? -5.284 -5.954 -10.029 1.00 87.69 98 ARG A O 1
ATOM 811 N N . ARG A 1 99 ? -4.777 -6.427 -12.164 1.00 88.06 99 ARG A N 1
ATOM 812 C CA . ARG A 1 99 ? -4.895 -5.051 -12.675 1.00 88.06 99 ARG A CA 1
ATOM 813 C C . ARG A 1 99 ? -6.328 -4.522 -12.628 1.00 88.06 99 ARG A C 1
ATOM 815 O O . ARG A 1 99 ? -6.504 -3.328 -12.423 1.00 88.06 99 ARG A O 1
ATOM 822 N N . GLY A 1 100 ? -7.319 -5.380 -12.868 1.00 87.81 100 GLY A N 1
ATOM 823 C CA . GLY A 1 100 ? -8.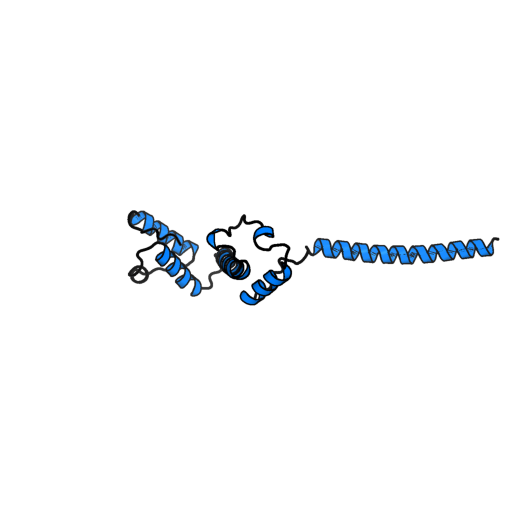731 -5.007 -12.808 1.00 87.81 100 GLY A CA 1
ATOM 824 C C . GLY A 1 100 ? -9.150 -4.708 -11.375 1.00 87.81 100 GLY A C 1
ATOM 825 O O . GLY A 1 100 ? -9.652 -3.622 -11.111 1.00 87.81 100 GLY A O 1
ATOM 826 N N . ILE A 1 101 ? -8.820 -5.619 -10.455 1.00 88.06 101 ILE A N 1
ATOM 827 C CA . ILE A 1 101 ? -9.121 -5.486 -9.022 1.00 88.06 101 ILE A CA 1
ATOM 828 C C . ILE A 1 101 ? -8.516 -4.200 -8.458 1.00 88.06 101 ILE A C 1
ATOM 830 O O . ILE A 1 101 ? -9.218 -3.427 -7.819 1.00 88.06 101 ILE A O 1
ATOM 834 N N . VAL A 1 102 ? -7.233 -3.924 -8.726 1.00 89.12 102 VAL A N 1
ATOM 835 C CA . VAL A 1 102 ? -6.597 -2.712 -8.186 1.00 89.12 102 VAL A CA 1
ATOM 836 C C . VAL A 1 102 ? -7.180 -1.434 -8.783 1.00 89.12 102 VAL A C 1
ATOM 838 O O . VAL A 1 102 ? -7.378 -0.483 -8.044 1.00 89.12 102 VAL A O 1
ATOM 841 N N . ARG A 1 103 ? -7.544 -1.402 -10.070 1.00 88.62 103 ARG A N 1
ATOM 842 C CA . ARG A 1 103 ? -8.223 -0.223 -10.640 1.00 88.62 103 ARG A CA 1
ATOM 843 C C . ARG A 1 103 ? -9.597 0.020 -10.031 1.00 88.62 103 ARG A C 1
ATOM 845 O O . ARG A 1 103 ? -9.992 1.168 -9.872 1.00 88.62 103 ARG A O 1
ATOM 852 N N . GLN A 1 104 ? -10.335 -1.049 -9.749 1.00 88.19 104 GLN A N 1
ATOM 853 C CA . GLN A 1 104 ? -11.645 -0.944 -9.120 1.00 88.19 104 GLN A CA 1
ATOM 854 C C . GLN A 1 104 ? -11.506 -0.450 -7.679 1.00 88.19 104 GLN A C 1
ATOM 856 O O . GLN A 1 104 ? -12.172 0.501 -7.297 1.00 88.19 104 GLN A O 1
ATOM 861 N N . LEU A 1 105 ? -10.520 -0.980 -6.953 1.00 89.38 105 LEU A N 1
ATOM 862 C CA . LEU A 1 105 ? -10.137 -0.521 -5.621 1.00 89.38 105 LEU A CA 1
ATOM 863 C C . LEU A 1 105 ? -9.736 0.968 -5.594 1.00 89.38 105 LEU A C 1
ATOM 865 O O . LEU A 1 105 ? -10.191 1.710 -4.733 1.00 89.38 105 LEU A O 1
ATOM 869 N N . GLU A 1 106 ? -8.895 1.410 -6.534 1.00 89.56 106 GLU A N 1
ATOM 870 C CA . GLU A 1 106 ? -8.474 2.815 -6.663 1.00 89.56 106 GLU A CA 1
ATOM 871 C C . GLU A 1 106 ? -9.664 3.737 -6.967 1.00 89.56 106 GLU A C 1
ATOM 873 O O . GLU A 1 106 ? -9.728 4.848 -6.448 1.00 89.56 106 GLU A O 1
ATOM 878 N N . LYS A 1 107 ? -10.631 3.263 -7.765 1.00 87.69 107 LYS A N 1
ATOM 879 C CA . LYS A 1 107 ? -11.866 3.995 -8.066 1.00 87.69 107 LYS A CA 1
ATOM 880 C C . LYS A 1 107 ? -12.789 4.096 -6.849 1.00 87.69 107 LYS A C 1
ATOM 882 O O . LYS A 1 107 ? -13.347 5.161 -6.619 1.00 87.69 107 LYS A O 1
ATOM 887 N N . ASP A 1 108 ? -12.946 3.015 -6.089 1.00 85.06 108 ASP A N 1
ATOM 888 C CA . ASP A 1 108 ? -13.815 2.977 -4.905 1.00 85.06 108 ASP A CA 1
ATOM 889 C C . ASP A 1 108 ? -13.270 3.849 -3.765 1.00 85.06 108 ASP A C 1
ATOM 891 O O . ASP A 1 108 ? -14.035 4.392 -2.972 1.00 85.06 108 ASP A O 1
ATOM 895 N N . LEU A 1 109 ? -11.944 3.984 -3.683 1.00 84.38 109 LEU A N 1
ATOM 896 C CA . LEU A 1 109 ? -11.262 4.782 -2.666 1.00 84.38 109 LEU A CA 1
ATOM 897 C C . LEU A 1 109 ? -10.990 6.230 -3.095 1.00 84.38 109 LEU A C 1
ATOM 899 O O . LEU A 1 109 ? -10.516 6.998 -2.265 1.00 84.38 109 LEU A O 1
ATOM 903 N N . ASP A 1 110 ? -11.233 6.584 -4.362 1.00 86.19 110 ASP A N 1
ATOM 904 C CA . ASP A 1 110 ? -10.806 7.849 -4.990 1.00 86.19 110 ASP A CA 1
ATOM 905 C C . ASP A 1 110 ? -9.317 8.178 -4.729 1.00 86.19 110 ASP A C 1
ATOM 907 O O . ASP A 1 110 ? -8.901 9.320 -4.532 1.00 86.19 110 ASP A O 1
ATOM 911 N N . LEU A 1 111 ? -8.485 7.131 -4.690 1.00 81.75 111 LEU A N 1
ATOM 912 C CA . LEU A 1 111 ? -7.074 7.202 -4.317 1.00 81.75 111 LEU A CA 1
ATOM 913 C C . LEU A 1 111 ? -6.213 6.437 -5.313 1.00 81.75 111 LEU A C 1
ATOM 915 O O . LEU A 1 111 ? -6.527 5.323 -5.727 1.00 81.75 111 LEU A O 1
ATOM 919 N N . ASN A 1 112 ? -5.059 7.012 -5.647 1.00 82.12 112 ASN A N 1
ATOM 920 C CA . ASN A 1 112 ? -4.086 6.376 -6.524 1.00 82.12 112 ASN A CA 1
ATOM 921 C C . ASN A 1 112 ? -3.061 5.603 -5.685 1.00 82.12 112 ASN A C 1
ATOM 923 O O . ASN A 1 112 ? -2.116 6.180 -5.142 1.00 82.12 112 ASN A O 1
ATOM 927 N N . LEU A 1 113 ? -3.274 4.296 -5.547 1.00 79.12 113 LEU A N 1
ATOM 928 C CA . LEU A 1 113 ? -2.508 3.457 -4.629 1.00 79.12 113 LEU A CA 1
ATOM 929 C C . LEU A 1 113 ? -1.140 3.068 -5.197 1.00 79.12 113 LEU A C 1
ATOM 931 O O . LEU A 1 113 ? -0.231 2.745 -4.432 1.00 79.12 113 LEU A O 1
ATOM 935 N N . ARG A 1 114 ? -0.974 3.075 -6.529 1.00 80.62 114 ARG A N 1
ATOM 936 C CA . ARG A 1 114 ? 0.298 2.766 -7.219 1.00 80.62 114 ARG A CA 1
ATOM 937 C C . ARG A 1 114 ? 0.940 1.436 -6.790 1.00 80.62 114 ARG A C 1
ATOM 939 O O . ARG A 1 114 ? 2.135 1.227 -6.980 1.00 80.62 114 ARG A O 1
ATOM 946 N N . ILE A 1 115 ? 0.148 0.492 -6.274 1.00 80.12 115 ILE A N 1
ATOM 947 C CA . ILE A 1 115 ? 0.624 -0.796 -5.726 1.00 80.12 115 ILE A CA 1
ATOM 948 C C . ILE A 1 115 ? 1.281 -1.666 -6.810 1.00 80.12 115 ILE A C 1
ATOM 950 O O . ILE A 1 115 ? 2.148 -2.488 -6.521 1.00 80.12 115 ILE A O 1
ATOM 954 N N . LEU A 1 116 ? 0.876 -1.493 -8.073 1.00 81.12 116 LEU A N 1
ATOM 955 C CA . LEU A 1 116 ? 1.446 -2.210 -9.217 1.00 81.12 116 LEU A CA 1
ATOM 956 C C . LEU A 1 116 ? 2.608 -1.469 -9.893 1.00 81.12 116 LEU A C 1
ATOM 958 O O . LEU A 1 116 ? 3.167 -2.003 -10.855 1.00 81.12 116 LEU A O 1
ATOM 962 N N . GLU A 1 117 ? 2.965 -0.258 -9.456 1.00 80.00 117 GLU A N 1
ATOM 963 C CA . GLU A 1 117 ? 4.067 0.466 -10.083 1.00 80.00 117 GLU A CA 1
ATOM 964 C C . GLU A 1 117 ? 5.411 -0.199 -9.740 1.00 80.00 117 GLU A C 1
ATOM 966 O O . GLU A 1 117 ? 5.735 -0.402 -8.566 1.00 80.00 117 GLU A O 1
ATOM 971 N N . PRO A 1 118 ? 6.233 -0.543 -10.748 1.00 77.88 118 PRO A N 1
ATOM 972 C CA . PRO A 1 118 ? 7.572 -1.041 -10.493 1.00 77.88 118 PRO A CA 1
ATOM 973 C C . PRO A 1 118 ? 8.4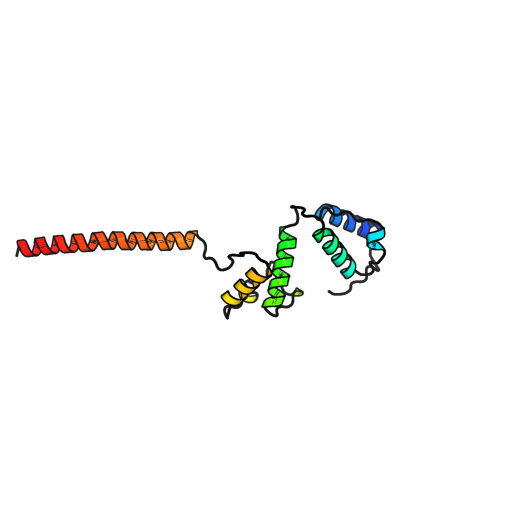14 0.041 -9.812 1.00 77.88 118 PRO A C 1
ATOM 975 O O . PRO A 1 118 ? 8.283 1.237 -10.086 1.00 77.88 118 PRO A O 1
ATOM 978 N N . LYS A 1 119 ? 9.330 -0.387 -8.935 1.00 83.00 119 LYS A N 1
ATOM 979 C CA . LYS A 1 119 ? 10.224 0.519 -8.209 1.00 83.00 119 LYS A CA 1
ATOM 980 C C . LYS A 1 119 ? 10.959 1.423 -9.202 1.00 83.00 119 LYS A C 1
ATOM 982 O O . LYS A 1 119 ? 11.697 0.930 -10.052 1.00 83.00 119 LYS A O 1
ATOM 987 N N . LYS A 1 120 ? 10.817 2.744 -9.044 1.00 84.56 120 LYS A N 1
ATOM 988 C CA . LYS A 1 120 ? 11.382 3.757 -9.961 1.00 84.56 120 LYS A CA 1
ATOM 989 C C . LYS A 1 120 ? 12.875 3.564 -10.245 1.00 84.56 120 LYS A C 1
ATOM 991 O O . LYS A 1 120 ? 13.312 3.795 -11.365 1.00 84.56 120 LYS A O 1
ATOM 996 N N . ALA A 1 121 ? 13.635 3.086 -9.257 1.00 83.19 121 ALA A N 1
ATOM 997 C CA . ALA A 1 121 ? 15.049 2.754 -9.417 1.00 83.19 121 ALA A CA 1
ATOM 998 C C . ALA A 1 121 ? 15.284 1.676 -10.491 1.00 83.19 121 ALA A C 1
ATOM 1000 O O . ALA A 1 121 ? 16.138 1.852 -11.348 1.00 83.19 121 ALA A O 1
ATOM 1001 N N . ILE A 1 122 ? 14.486 0.602 -10.487 1.00 87.81 122 ILE A N 1
ATOM 1002 C CA . ILE A 1 122 ? 14.594 -0.497 -11.458 1.00 87.81 122 ILE A CA 1
ATOM 1003 C C . ILE A 1 122 ? 14.246 0.014 -12.857 1.00 87.81 122 ILE A C 1
ATOM 1005 O O . ILE A 1 122 ? 14.988 -0.226 -13.807 1.00 87.81 122 ILE A O 1
ATOM 1009 N N . THR A 1 123 ? 13.152 0.771 -12.975 1.00 90.19 123 THR A N 1
ATOM 1010 C CA . THR A 1 123 ? 12.736 1.378 -14.244 1.00 90.19 123 THR A CA 1
ATOM 1011 C C . THR A 1 123 ? 13.827 2.292 -14.802 1.00 90.19 123 THR A C 1
ATOM 1013 O O . THR A 1 123 ? 14.169 2.185 -15.977 1.00 90.19 123 THR A O 1
ATOM 1016 N N . GLY A 1 124 ? 14.423 3.138 -13.956 1.00 91.31 124 GLY A N 1
ATOM 1017 C CA . GLY A 1 124 ? 15.523 4.022 -14.340 1.00 91.31 124 GLY A CA 1
ATOM 1018 C C . GLY A 1 124 ? 16.767 3.260 -14.797 1.00 91.31 124 GLY A C 1
ATOM 1019 O O . GLY A 1 124 ? 17.344 3.603 -15.826 1.00 91.31 124 GLY A O 1
ATOM 1020 N N . SER A 1 125 ? 17.148 2.191 -14.090 1.00 92.50 125 SER A N 1
ATOM 1021 C CA . SER A 1 125 ? 18.286 1.349 -14.474 1.00 92.50 125 SER A CA 1
ATOM 1022 C C . SER A 1 125 ? 18.086 0.686 -15.837 1.00 92.50 125 SER A C 1
ATOM 1024 O O . SER A 1 125 ? 18.995 0.718 -16.662 1.00 92.50 125 SER A O 1
ATOM 1026 N N . ILE A 1 126 ? 16.898 0.132 -16.102 1.00 94.12 126 ILE A N 1
ATOM 1027 C CA . ILE A 1 126 ? 16.578 -0.478 -17.402 1.00 94.12 126 ILE A CA 1
ATOM 1028 C C . ILE A 1 126 ? 16.648 0.572 -18.514 1.00 94.12 126 ILE A C 1
ATOM 1030 O O . ILE A 1 126 ? 17.233 0.320 -19.566 1.00 94.12 126 ILE A O 1
ATOM 1034 N N . PHE A 1 127 ? 16.100 1.764 -18.272 1.00 95.12 127 PHE A N 1
ATOM 1035 C CA . PHE A 1 127 ? 16.119 2.852 -19.247 1.00 95.12 127 PHE A CA 1
ATOM 1036 C C . PHE A 1 127 ? 17.546 3.320 -19.559 1.00 95.12 127 PHE A C 1
ATOM 1038 O O . PHE A 1 127 ? 17.916 3.456 -20.724 1.00 95.12 127 PHE A O 1
ATOM 1045 N N . GLY A 1 128 ? 18.370 3.504 -18.523 1.00 95.44 128 GLY A N 1
ATOM 1046 C CA . GLY A 1 128 ? 19.776 3.875 -18.670 1.00 95.44 128 GLY A CA 1
ATOM 1047 C C . GLY A 1 128 ? 20.583 2.824 -19.432 1.00 95.44 128 GLY A C 1
ATOM 1048 O O . GLY A 1 128 ? 21.347 3.172 -20.329 1.00 95.44 128 GLY A O 1
ATOM 1049 N N . LEU A 1 129 ? 20.366 1.538 -19.140 1.00 96.38 129 LEU A N 1
ATOM 1050 C CA . LEU A 1 129 ? 21.010 0.431 -19.852 1.00 96.38 129 LEU A CA 1
ATOM 1051 C C . LEU A 1 129 ? 20.587 0.393 -21.328 1.00 96.38 129 LEU A C 1
ATOM 1053 O O . LEU A 1 129 ? 21.431 0.203 -22.205 1.00 96.38 129 LEU A O 1
ATOM 1057 N N . GLY A 1 130 ? 19.309 0.655 -21.614 1.00 96.06 130 GLY A N 1
ATOM 1058 C CA . GLY A 1 130 ? 18.799 0.793 -22.979 1.00 96.06 130 GLY A CA 1
ATOM 1059 C C . GLY A 1 130 ? 19.484 1.923 -23.753 1.00 96.06 130 GLY A C 1
ATOM 1060 O O . GLY A 1 130 ? 19.975 1.704 -24.858 1.00 96.06 130 GLY A O 1
ATOM 1061 N N . ILE A 1 131 ? 19.596 3.113 -23.154 1.00 96.81 131 ILE A N 1
ATOM 1062 C CA . ILE A 1 131 ? 20.296 4.257 -23.765 1.00 96.81 131 ILE A CA 1
ATOM 1063 C C . ILE A 1 131 ? 21.774 3.925 -24.003 1.00 96.81 131 ILE A C 1
ATOM 1065 O O . ILE A 1 131 ? 22.301 4.175 -25.087 1.00 96.81 131 ILE A O 1
ATOM 1069 N N . TYR A 1 132 ? 22.438 3.321 -23.018 1.00 96.62 132 TYR A N 1
ATOM 1070 C CA . TYR A 1 132 ? 23.838 2.921 -23.129 1.00 96.62 132 TYR A CA 1
ATOM 1071 C C . TYR A 1 132 ? 24.068 1.925 -24.277 1.00 96.62 132 TYR A C 1
ATOM 1073 O O . TYR A 1 132 ? 25.002 2.090 -25.063 1.00 96.62 132 TYR A O 1
ATOM 1081 N N . SER A 1 133 ? 23.176 0.942 -24.435 1.00 95.25 133 SER A N 1
ATOM 1082 C CA . SER A 1 133 ? 23.218 -0.016 -25.545 1.00 95.25 133 SER A CA 1
ATOM 1083 C C . SER A 1 133 ? 23.105 0.672 -26.911 1.00 95.25 133 SER A C 1
ATOM 1085 O O . SER A 1 133 ? 23.881 0.363 -27.816 1.00 95.25 133 SER A O 1
ATOM 1087 N N . ILE A 1 134 ? 22.211 1.658 -27.047 1.00 95.12 134 ILE A N 1
ATOM 1088 C CA . ILE A 1 134 ? 22.044 2.433 -28.287 1.00 95.12 134 ILE A CA 1
ATOM 1089 C C . ILE A 1 134 ? 23.310 3.243 -28.610 1.00 95.12 134 ILE A C 1
ATOM 1091 O O . ILE A 1 134 ? 23.745 3.267 -29.762 1.00 95.12 134 ILE A O 1
ATOM 1095 N N . ILE A 1 135 ? 23.938 3.867 -27.607 1.00 95.38 135 ILE A N 1
ATOM 1096 C CA . ILE A 1 135 ? 25.184 4.633 -27.784 1.00 95.38 135 ILE A CA 1
ATOM 1097 C C . ILE A 1 135 ? 26.325 3.721 -28.250 1.00 95.38 135 ILE A C 1
ATOM 1099 O O . ILE A 1 135 ? 27.023 4.044 -29.215 1.00 95.38 135 ILE A O 1
ATOM 1103 N N . LEU A 1 136 ? 26.503 2.567 -27.600 1.00 92.94 136 LEU A N 1
ATOM 1104 C CA . LEU A 1 136 ? 27.521 1.592 -27.995 1.00 92.94 136 LEU A CA 1
ATOM 1105 C C . LEU A 1 136 ? 27.288 1.067 -29.411 1.00 92.94 136 LEU A C 1
ATOM 1107 O O . LEU A 1 136 ? 28.233 0.965 -30.193 1.00 92.94 136 LEU A O 1
ATOM 1111 N N . PHE A 1 137 ? 26.036 0.761 -29.758 1.00 93.25 137 PHE A N 1
ATOM 1112 C CA . PHE A 1 137 ? 25.681 0.330 -31.106 1.00 93.25 137 PHE A CA 1
ATOM 1113 C C . PHE A 1 137 ? 26.050 1.399 -32.138 1.00 93.25 137 PHE A C 1
ATOM 1115 O O . PHE A 1 137 ? 26.697 1.085 -33.137 1.00 93.25 137 PHE A O 1
ATOM 1122 N N . TYR A 1 138 ? 25.727 2.667 -31.856 1.00 92.75 138 TYR A N 1
ATOM 1123 C CA . TYR A 1 138 ? 26.042 3.804 -32.720 1.00 92.75 138 TYR A CA 1
ATOM 1124 C C . TYR A 1 138 ? 27.549 4.000 -32.953 1.00 92.75 138 TYR A C 1
ATOM 1126 O O . TYR A 1 138 ? 27.960 4.400 -34.042 1.00 92.75 138 TYR A O 1
ATOM 1134 N N . TYR A 1 139 ? 28.388 3.717 -31.959 1.00 91.62 139 TYR A N 1
ATOM 1135 C CA . TYR A 1 139 ? 29.835 3.814 -32.132 1.00 91.62 139 TYR A CA 1
ATOM 1136 C C . TYR A 1 139 ? 30.401 2.611 -32.902 1.00 91.62 139 TYR A C 1
ATOM 1138 O O . TYR A 1 139 ? 31.182 2.787 -33.837 1.00 91.62 139 TYR A O 1
ATOM 1146 N N . ASN A 1 140 ? 29.951 1.395 -32.577 1.00 88.62 140 ASN A N 1
ATOM 1147 C CA . ASN A 1 140 ? 30.456 0.165 -33.192 1.00 88.62 140 ASN A CA 1
ATOM 1148 C C . ASN A 1 140 ? 30.215 0.097 -34.709 1.00 88.62 140 ASN A C 1
ATOM 1150 O O . ASN A 1 140 ? 31.138 -0.250 -35.444 1.00 88.62 140 ASN A O 1
ATOM 1154 N N . TRP A 1 141 ? 29.027 0.464 -35.211 1.00 90.12 141 TRP A N 1
ATOM 1155 C CA . TRP A 1 141 ? 28.773 0.410 -36.663 1.00 90.12 141 TRP A CA 1
ATOM 1156 C C . TRP A 1 141 ? 29.629 1.419 -37.448 1.00 90.12 141 TRP A C 1
ATOM 1158 O O . TRP A 1 141 ? 30.080 1.122 -38.553 1.00 90.12 141 TRP A O 1
ATOM 1168 N N . ARG A 1 142 ? 29.922 2.588 -36.859 1.00 88.75 142 ARG A N 1
ATOM 1169 C CA . ARG A 1 142 ? 30.811 3.597 -37.458 1.00 88.75 142 ARG A CA 1
ATOM 1170 C C . ARG A 1 142 ? 32.243 3.093 -37.570 1.00 88.75 142 ARG A C 1
ATOM 1172 O O . ARG A 1 142 ? 32.857 3.236 -38.624 1.00 88.75 142 ARG A O 1
ATOM 1179 N N . VAL A 1 143 ? 32.757 2.482 -36.504 1.00 88.00 143 VAL A N 1
ATOM 1180 C CA . VAL A 1 143 ? 34.105 1.894 -36.491 1.00 88.00 143 VAL A CA 1
ATOM 1181 C C . VAL A 1 143 ? 34.205 0.746 -37.498 1.00 88.00 143 VAL A C 1
ATOM 1183 O O . VAL A 1 143 ? 35.176 0.683 -38.248 1.00 88.00 143 VAL A O 1
ATOM 1186 N N . ALA A 1 144 ? 33.180 -0.107 -37.587 1.00 88.06 144 ALA A N 1
ATOM 1187 C CA . ALA A 1 144 ? 33.139 -1.203 -38.554 1.00 88.06 144 ALA A CA 1
ATOM 1188 C C . ALA A 1 144 ? 33.239 -0.712 -40.012 1.00 88.06 144 ALA A C 1
ATOM 1190 O O . ALA A 1 144 ? 34.007 -1.271 -40.794 1.00 88.06 144 ALA A O 1
ATOM 1191 N N . ILE A 1 145 ? 32.528 0.364 -40.372 1.00 90.69 145 ILE A N 1
ATOM 1192 C CA . ILE A 1 145 ? 32.600 0.955 -41.721 1.00 90.69 145 ILE A CA 1
ATOM 1193 C C . ILE A 1 145 ? 33.988 1.534 -42.011 1.00 90.69 145 ILE A C 1
ATOM 1195 O O . ILE A 1 145 ? 34.505 1.355 -43.112 1.00 90.69 145 ILE A O 1
ATOM 1199 N N . LEU A 1 146 ? 34.609 2.213 -41.043 1.00 90.12 146 LEU A N 1
ATOM 1200 C CA . LEU A 1 146 ? 35.946 2.788 -41.228 1.00 90.12 146 LEU A CA 1
ATOM 1201 C C . LEU A 1 146 ? 37.007 1.705 -41.457 1.00 90.12 146 LEU A C 1
ATOM 1203 O O . LEU A 1 146 ? 37.834 1.845 -42.357 1.00 90.12 146 LEU A O 1
ATOM 1207 N N . ILE A 1 147 ? 36.951 0.611 -40.692 1.00 89.56 147 ILE A N 1
ATOM 1208 C CA . ILE A 1 147 ? 37.839 -0.546 -40.873 1.00 89.56 147 ILE A CA 1
ATOM 1209 C C . ILE A 1 147 ? 37.615 -1.185 -42.248 1.00 89.56 147 ILE A C 1
ATOM 1211 O O . ILE A 1 147 ? 38.579 -1.495 -42.944 1.00 89.56 147 ILE A O 1
ATOM 1215 N N . PHE A 1 148 ? 36.356 -1.339 -42.665 1.00 91.31 148 PHE A N 1
ATOM 1216 C CA . PHE A 1 148 ? 36.019 -1.888 -43.976 1.00 91.31 148 PHE A CA 1
ATOM 1217 C C . PHE A 1 148 ? 36.555 -1.021 -45.126 1.00 91.31 148 PHE A C 1
ATOM 1219 O O . PHE A 1 148 ? 37.187 -1.544 -46.039 1.00 91.31 148 PHE A O 1
ATOM 1226 N N . MET A 1 149 ? 36.384 0.306 -45.062 1.00 92.25 149 MET A N 1
ATOM 1227 C CA . MET A 1 149 ? 36.940 1.210 -46.076 1.00 92.25 149 MET A CA 1
ATOM 1228 C C . MET A 1 149 ? 38.470 1.165 -46.118 1.00 92.25 149 MET A C 1
ATOM 1230 O O . MET A 1 149 ? 39.040 1.137 -47.204 1.00 92.25 149 MET A O 1
ATOM 1234 N N . PHE A 1 150 ? 39.139 1.123 -44.962 1.00 92.31 150 PHE A N 1
ATOM 1235 C CA . PHE A 1 150 ? 40.597 0.991 -44.910 1.00 92.31 150 PHE A CA 1
ATOM 1236 C C . PHE A 1 150 ? 41.072 -0.314 -45.565 1.00 92.31 150 PHE A C 1
ATOM 1238 O O . PHE A 1 150 ? 42.016 -0.299 -46.352 1.00 92.31 150 PHE A O 1
ATOM 1245 N N . TYR A 1 151 ? 40.379 -1.425 -45.300 1.00 92.19 151 TYR A N 1
ATOM 1246 C CA . TYR A 1 151 ? 40.666 -2.715 -45.925 1.00 92.19 151 TYR A CA 1
ATOM 1247 C C . TYR A 1 151 ? 40.474 -2.683 -47.450 1.00 92.19 151 TYR A C 1
ATOM 1249 O O . TYR A 1 151 ? 41.334 -3.170 -48.174 1.00 92.19 151 TYR A O 1
ATOM 1257 N N . CYS A 1 152 ? 39.402 -2.057 -47.950 1.00 88.56 152 CYS A N 1
ATOM 1258 C CA . CYS A 1 152 ? 39.157 -1.900 -49.390 1.00 88.56 152 CYS A CA 1
ATOM 1259 C C . CYS A 1 152 ? 40.144 -0.965 -50.106 1.00 88.56 152 CYS A C 1
ATOM 1261 O O . CYS A 1 152 ? 40.271 -1.051 -51.318 1.00 88.56 152 CYS A O 1
ATOM 1263 N N . ILE A 1 153 ? 40.799 -0.039 -49.399 1.00 92.19 153 ILE A N 1
ATOM 1264 C CA . ILE A 1 153 ? 41.800 0.861 -49.998 1.00 92.19 153 ILE A CA 1
ATOM 1265 C C . ILE A 1 153 ? 43.169 0.172 -50.119 1.00 92.19 153 ILE A C 1
ATOM 1267 O O . ILE A 1 153 ? 43.968 0.546 -50.975 1.00 92.19 153 ILE A O 1
ATOM 1271 N N . HIS A 1 154 ? 43.465 -0.800 -49.252 1.00 83.12 154 HIS A N 1
ATOM 1272 C CA . HIS A 1 154 ? 44.784 -1.437 -49.164 1.00 83.12 154 HIS A CA 1
ATOM 1273 C C . HIS A 1 154 ? 44.880 -2.808 -49.852 1.00 83.12 154 HIS A C 1
ATOM 1275 O O . HIS A 1 154 ? 45.952 -3.411 -49.843 1.00 83.12 154 HIS A O 1
ATOM 1281 N N . ASN A 1 155 ? 43.781 -3.290 -50.433 1.00 71.12 155 ASN A N 1
ATOM 1282 C CA . ASN A 1 155 ? 43.671 -4.552 -51.165 1.00 71.12 155 ASN A CA 1
ATOM 1283 C C . ASN A 1 155 ? 43.145 -4.272 -52.573 1.00 71.12 155 ASN A C 1
ATOM 1285 O O . ASN A 1 155 ? 43.727 -4.805 -53.541 1.00 71.12 155 ASN A O 1
#

Foldseek 3Di:
DPWDFPPDDDPVNVVVVVVCLCVQLVFDDDPVLCPPDGTPVSVVVSSVVRSVVDPDDRCVVVVVVLLLLVLLCVLPVDDSVVDDPPDDPCNSQPPVCSVVSVVSSCVVSVHDPCPVPDDVVVVVVVVVVVVVVVVVVVVVVVVVVVVVVVVVVVD

Nearest PDB structures (foldseek):
  3gzl-assembly1_A  TM=8.168E-01  e=4.679E-01  Plasmodium falciparum
  6sm4-assembly1_B  TM=7.882E-01  e=9.670E-01  Photorhabdus luminescens
  1vku-assembly1_A  TM=7.377E-01  e=1.027E+00  Thermotoga maritima MSB8
  2kga-assembly1_A  TM=8.397E-01  e=1.999E+00  Streptomyces coelicolor

Secondary structure (DSSP, 8-state):
----B-TT--HHHHHHHHHHHHHHHT----GGGGTT--BHHHHHHHHHHHHTT---TTSHHHHHHHHHHHHHHHHH---GGG--TT--HHHHS-STTHHHHHHHHHHHHT----TTPPPHHHHHHHHHHHHHHHHHHHHHHHHHHHHHHHHHHH-

Solvent-accessible surface area (backbone atoms only — not comparable to full-atom values): 9435 Å² total; per-residue (Å²): 130,82,81,46,69,71,83,83,65,55,71,66,64,49,48,55,48,50,51,50,48,24,69,67,67,77,46,86,85,55,79,74,75,51,72,83,52,69,33,55,55,53,50,52,51,50,53,52,59,57,53,79,72,50,98,62,81,88,47,50,68,59,56,47,49,52,54,52,47,50,48,47,23,77,70,57,80,45,60,62,90,75,64,55,97,83,53,56,63,62,76,71,44,40,84,76,63,37,71,58,50,50,53,51,42,28,61,76,65,77,40,89,75,63,81,84,61,73,61,66,67,59,58,49,51,53,51,52,51,51,53,51,52,53,53,53,51,61,51,52,56,53,52,52,50,52,52,51,54,53,52,66,72,77,107